Protein AF-A0A516SJJ2-F1 (afdb_monomer_lite)

Organism: NCBI:txid2594795

Radius of gyration: 25.16 Å; chains: 1; bounding box: 44×39×87 Å

Secondary structure (DSSP, 8-state):
-----TT-SS-GGGSPPPPHHHHHHHHHHHHHHHTTHHHHHHHHTT-GGG--TTSHHHHHHHHHHHHHHHHHHHHHHHHHHT---TTEEEEESSSS-TTSTT-TTSEEEEEHHHHHHH-HHHHHTS-HHHHHHSPPPPHHHHHHHHS-HHHHHHHHHHHHHHHHHHTT--

Sequence (170 aa):
MHYSDPYGLFGIEDIPTIPQPVVDFSAGFGDTLSFGLTDMARDQLGTNGSVDKCSASYTGGEVSGVLVSTAIGGAAGWRAAGTKGWGKEFSHWIPNRKGGPRSLWNGNYVTKVEHALSDPYRYRFMPRTWKEANPMPNTVIQQWNRIPNVYKGGAAGAAIGVAGAATNSD

Foldseek 3Di:
DDPDPPVPPDDVVNPPDDPLLVVLLCQLLCLLLVLNPSVVVCVVVVNCVSYDCVDPSNVNSLVVNLVVLLVQLLVVLLVQQVDDDPQWDWAFLDPPQVVHDRDLQGTGTDHLLLNLLLDVVNVVPDDPVVCVVRPRDDNVVSNVSGRRRSNVRSVVSNVSSVSSSVVNPD

pLDDT: mean 89.88, std 12.37, range [37.66, 98.25]

Structure (mmCIF, N/CA/C/O backbone):
data_AF-A0A516SJJ2-F1
#
_entry.id   AF-A0A516SJJ2-F1
#
loop_
_atom_site.group_PDB
_atom_site.id
_atom_site.type_symbol
_atom_site.label_atom_id
_atom_site.label_alt_id
_atom_site.label_comp_id
_atom_site.label_asym_id
_atom_site.label_entity_id
_atom_site.label_seq_id
_atom_site.pdbx_PDB_ins_code
_atom_site.Cartn_x
_atom_site.Cartn_y
_atom_site.Cartn_z
_atom_site.occupancy
_atom_site.B_iso_or_equiv
_atom_site.auth_seq_id
_atom_site.auth_comp_id
_atom_site.auth_asym_id
_atom_site.auth_atom_id
_atom_site.pdbx_PDB_model_num
ATOM 1 N N . MET A 1 1 ? -4.485 -23.380 44.665 1.00 37.66 1 MET A N 1
ATOM 2 C CA . MET A 1 1 ? -3.813 -22.425 45.570 1.00 37.66 1 MET A CA 1
ATOM 3 C C . MET A 1 1 ? -4.748 -21.243 45.732 1.00 37.66 1 MET A C 1
ATOM 5 O O . MET A 1 1 ? -5.038 -20.590 44.743 1.00 37.66 1 MET A O 1
ATOM 9 N N . HIS A 1 2 ? -5.305 -21.063 46.928 1.00 43.34 2 HIS A N 1
ATOM 10 C CA . HIS A 1 2 ? -6.131 -19.908 47.278 1.00 43.34 2 HIS A CA 1
ATOM 11 C C . HIS A 1 2 ? -5.162 -18.782 47.643 1.00 43.34 2 HIS A C 1
ATOM 13 O O . HIS A 1 2 ? -4.419 -18.916 48.615 1.00 43.34 2 HIS A O 1
ATOM 19 N N . TYR A 1 3 ? -5.092 -17.731 46.830 1.00 55.72 3 TYR A N 1
ATOM 20 C CA . TYR A 1 3 ? -4.330 -16.538 47.182 1.00 55.72 3 TYR A CA 1
ATOM 21 C C . TYR A 1 3 ? -5.208 -15.715 48.129 1.00 55.72 3 TYR A C 1
ATOM 23 O O . TYR A 1 3 ? -5.985 -14.872 47.697 1.00 55.72 3 TYR A O 1
ATOM 31 N N . SER A 1 4 ? -5.190 -16.063 49.415 1.00 54.09 4 SER A N 1
ATOM 32 C CA . SER A 1 4 ? -5.870 -15.280 50.445 1.00 54.09 4 SER A CA 1
ATOM 33 C C . SER A 1 4 ? -4.950 -14.132 50.840 1.00 54.09 4 SER A C 1
ATOM 35 O O . SER A 1 4 ? -3.904 -14.381 51.436 1.00 54.09 4 SER A O 1
ATOM 37 N N . ASP A 1 5 ? -5.325 -12.903 50.480 1.00 61.25 5 ASP A N 1
ATOM 38 C CA . ASP A 1 5 ? -4.680 -11.676 50.955 1.00 61.25 5 ASP A CA 1
ATOM 39 C C . ASP A 1 5 ? -4.943 -11.522 52.470 1.00 61.25 5 ASP A C 1
ATOM 41 O O . ASP A 1 5 ? -6.079 -11.244 52.860 1.00 61.25 5 ASP A O 1
ATOM 45 N N . PRO A 1 6 ? -3.938 -11.718 53.348 1.00 63.19 6 PRO A N 1
ATOM 46 C CA . PRO A 1 6 ? -4.124 -11.693 54.801 1.00 63.19 6 PRO A CA 1
ATOM 47 C C . PRO A 1 6 ? -4.415 -10.295 55.359 1.00 63.19 6 PRO A C 1
ATOM 49 O O . PRO A 1 6 ? -4.810 -10.184 56.519 1.00 63.19 6 PRO A O 1
ATOM 52 N N . TYR A 1 7 ? -4.186 -9.243 54.568 1.00 61.00 7 TYR A N 1
ATOM 53 C CA . TYR A 1 7 ? -4.313 -7.852 54.998 1.00 61.00 7 TYR A CA 1
ATOM 54 C C . TYR A 1 7 ? -5.470 -7.109 54.323 1.00 61.00 7 TYR A C 1
ATOM 56 O O . TYR A 1 7 ? -5.749 -5.983 54.728 1.00 61.00 7 TYR A O 1
ATOM 64 N N . GLY A 1 8 ? -6.142 -7.718 53.333 1.00 55.97 8 GLY A N 1
ATOM 65 C CA . GLY A 1 8 ? -7.216 -7.077 52.560 1.00 55.97 8 GLY A CA 1
ATOM 66 C C . GLY A 1 8 ? -6.790 -5.730 51.973 1.00 55.97 8 GLY A C 1
ATOM 67 O O . GLY A 1 8 ? -7.593 -4.805 51.916 1.00 55.97 8 GLY A O 1
ATOM 68 N N . LEU A 1 9 ? -5.499 -5.596 51.661 1.00 59.34 9 LEU A N 1
ATOM 69 C CA . LEU A 1 9 ? -4.861 -4.326 51.327 1.00 59.34 9 LEU A CA 1
ATOM 70 C C . LEU A 1 9 ? -4.880 -4.072 49.812 1.00 59.34 9 LEU A C 1
ATOM 72 O O . LEU A 1 9 ? -4.700 -2.929 49.406 1.00 59.34 9 LEU A O 1
ATOM 76 N N . PHE A 1 10 ? -5.071 -5.130 49.007 1.00 53.69 10 PHE A N 1
ATOM 77 C CA . PHE A 1 10 ? -5.289 -5.071 47.559 1.00 53.69 10 PHE A CA 1
ATOM 78 C C . PHE A 1 10 ? -6.176 -6.241 47.094 1.00 53.69 10 PHE A C 1
ATOM 80 O O . PHE A 1 10 ? -5.695 -7.346 46.828 1.00 53.69 10 PHE A O 1
ATOM 87 N N . GLY A 1 11 ? -7.478 -5.995 46.958 1.00 58.00 11 GLY A N 1
ATOM 88 C CA . GLY A 1 11 ? -8.410 -6.866 46.242 1.00 58.00 11 GLY A CA 1
ATOM 89 C C . GLY A 1 11 ? -8.426 -6.591 44.733 1.00 58.00 11 GLY A C 1
ATOM 90 O O . GLY A 1 11 ? -7.896 -5.589 44.260 1.00 58.00 11 GLY A O 1
ATOM 91 N N . ILE A 1 12 ? -9.106 -7.448 43.955 1.00 60.53 12 ILE A N 1
ATOM 92 C CA . ILE A 1 12 ? -9.479 -7.123 42.558 1.00 60.53 12 ILE A CA 1
ATOM 93 C C . ILE A 1 12 ? -10.209 -5.772 42.487 1.00 60.53 12 ILE A C 1
ATOM 95 O O . ILE A 1 12 ? -10.072 -5.046 41.509 1.00 60.53 12 ILE A O 1
ATOM 99 N N . GLU A 1 13 ? -10.949 -5.437 43.542 1.00 63.97 13 GLU A N 1
ATOM 100 C CA . GLU A 1 13 ? -11.720 -4.201 43.684 1.00 63.97 13 GLU A CA 1
ATOM 101 C C . GLU A 1 13 ? -10.836 -2.948 43.814 1.00 63.97 13 GLU A C 1
ATOM 103 O O . GLU A 1 13 ? -11.276 -1.856 43.462 1.00 63.97 13 GLU A O 1
ATOM 108 N N . ASP A 1 14 ? -9.576 -3.108 44.238 1.00 61.94 14 ASP A N 1
ATOM 109 C CA . ASP A 1 14 ? -8.591 -2.025 44.369 1.00 61.94 14 ASP A CA 1
ATOM 110 C C . ASP A 1 14 ? -7.733 -1.849 43.105 1.00 61.94 14 ASP A C 1
ATOM 112 O O . ASP A 1 14 ? -6.909 -0.932 43.023 1.00 61.94 14 ASP A O 1
ATOM 116 N N . ILE A 1 15 ? -7.900 -2.723 42.101 1.00 65.44 15 ILE A N 1
ATOM 117 C CA . ILE A 1 15 ? -7.246 -2.566 40.802 1.00 65.44 15 ILE A CA 1
ATOM 118 C C . ILE A 1 15 ? -7.940 -1.404 40.082 1.00 65.44 15 ILE A C 1
ATOM 120 O O . ILE A 1 15 ? -9.144 -1.486 39.831 1.00 65.44 15 ILE A O 1
ATOM 124 N N . PRO A 1 16 ? -7.213 -0.333 39.702 1.00 66.38 16 PRO A N 1
ATOM 125 C CA . PRO A 1 16 ? -7.812 0.753 38.947 1.00 66.38 16 PRO A CA 1
ATOM 126 C C . PRO A 1 16 ? -8.420 0.194 37.662 1.00 66.38 16 PRO A C 1
ATOM 128 O O . PRO A 1 16 ? -7.719 -0.358 36.810 1.00 66.38 16 PRO A O 1
ATOM 131 N N . THR A 1 17 ? -9.739 0.319 37.537 1.00 78.75 17 THR A N 1
ATOM 132 C CA . THR A 1 17 ? -10.458 -0.119 36.348 1.00 78.75 17 THR A CA 1
ATOM 133 C C . THR A 1 17 ? -10.117 0.817 35.197 1.00 78.75 17 THR A C 1
ATOM 135 O O . THR A 1 17 ? -10.125 2.044 35.324 1.00 78.75 17 THR A O 1
ATOM 138 N N . ILE A 1 18 ? -9.757 0.236 34.055 1.00 85.31 18 ILE A N 1
ATOM 139 C CA . ILE A 1 18 ? -9.515 1.017 32.845 1.00 85.31 18 ILE A CA 1
ATOM 140 C C . ILE A 1 18 ? -10.868 1.606 32.413 1.00 85.31 18 ILE A C 1
ATOM 142 O O . ILE A 1 18 ? -11.844 0.857 32.344 1.00 85.31 18 ILE A O 1
ATOM 146 N N . PRO A 1 19 ? -10.963 2.915 32.112 1.00 91.00 19 PRO A N 1
ATOM 147 C CA . PRO A 1 19 ? -12.208 3.500 31.631 1.00 91.00 19 PRO A CA 1
ATOM 148 C C . PRO A 1 19 ? -12.732 2.751 30.400 1.00 91.00 19 PRO A C 1
ATOM 150 O O . PRO A 1 19 ? -11.972 2.532 29.455 1.00 91.00 19 PRO A O 1
ATOM 153 N N . GLN A 1 20 ? -14.027 2.415 30.376 1.00 93.56 20 GLN A N 1
ATOM 154 C CA . GLN A 1 20 ? -14.638 1.638 29.286 1.00 93.56 20 GLN A CA 1
ATOM 155 C C . GLN A 1 20 ? -14.331 2.188 27.877 1.00 93.56 20 GLN A C 1
ATOM 157 O O . GLN A 1 20 ? -13.942 1.399 27.019 1.00 93.56 20 GLN A O 1
ATOM 162 N N . PRO A 1 21 ? -14.350 3.519 27.633 1.00 94.62 21 PRO A N 1
ATOM 163 C CA . PRO A 1 21 ? -13.952 4.077 26.339 1.00 94.62 21 PRO A CA 1
ATOM 164 C C . PRO A 1 21 ? -12.547 3.668 25.875 1.00 94.62 21 PRO A C 1
ATOM 166 O O . PRO A 1 21 ? -12.298 3.541 24.681 1.00 94.62 21 PRO A O 1
ATOM 169 N N . VAL A 1 22 ? -11.608 3.477 26.804 1.00 95.69 22 VAL A N 1
ATOM 170 C CA . VAL A 1 22 ? -10.234 3.057 26.494 1.00 95.69 22 VAL A CA 1
ATOM 171 C C . VAL A 1 22 ? -10.187 1.567 26.169 1.00 95.69 22 VAL A C 1
ATOM 173 O O . VAL A 1 22 ? -9.459 1.177 25.256 1.00 95.69 22 VAL A O 1
ATOM 176 N N . VAL A 1 23 ? -10.966 0.746 26.882 1.00 94.88 23 VAL A N 1
ATOM 177 C CA . VAL A 1 23 ? -11.106 -0.693 26.608 1.00 94.88 23 VAL A CA 1
ATOM 178 C C . VAL A 1 23 ? -11.691 -0.906 25.214 1.00 94.88 23 VAL A C 1
ATOM 180 O O . VAL A 1 23 ? -11.057 -1.558 24.388 1.00 94.88 23 VAL A O 1
ATOM 183 N N . ASP A 1 24 ? -12.832 -0.278 24.927 1.00 96.38 24 ASP A N 1
ATOM 184 C CA . ASP A 1 24 ? -13.529 -0.402 23.645 1.00 96.38 24 ASP A CA 1
ATOM 185 C C . ASP A 1 24 ? -12.667 0.092 22.482 1.00 96.38 24 ASP A C 1
ATOM 187 O O . ASP A 1 24 ? -12.521 -0.594 21.474 1.00 96.38 24 ASP A O 1
ATOM 191 N N . PHE A 1 25 ? -12.032 1.258 22.641 1.00 97.19 25 PHE A N 1
ATOM 192 C CA . PHE A 1 25 ? -11.118 1.791 21.634 1.00 97.19 25 PHE A CA 1
ATOM 193 C C . PHE A 1 25 ? -9.951 0.841 21.363 1.00 97.19 25 PHE A C 1
ATOM 195 O O . PHE A 1 25 ? -9.611 0.589 20.209 1.00 97.19 25 PHE A O 1
ATOM 202 N N . SER A 1 26 ? -9.329 0.309 22.419 1.00 96.56 26 SER A N 1
ATOM 203 C CA . SER A 1 26 ? -8.187 -0.601 22.282 1.00 96.56 26 SER A CA 1
ATOM 204 C C . SER A 1 26 ? -8.591 -1.910 21.610 1.00 96.56 26 SER A C 1
ATOM 206 O O . SER A 1 26 ? -7.827 -2.423 20.792 1.00 96.56 26 SER A O 1
ATOM 208 N N . ALA A 1 27 ? -9.786 -2.422 21.920 1.00 95.69 27 ALA A N 1
ATOM 209 C CA . ALA A 1 27 ? -10.352 -3.597 21.275 1.00 95.69 27 ALA A CA 1
ATOM 210 C C . ALA A 1 27 ? -10.594 -3.339 19.782 1.00 95.69 27 ALA A C 1
ATOM 212 O O . ALA A 1 27 ? -9.947 -3.988 18.968 1.00 95.69 27 ALA A O 1
ATOM 213 N N . GLY A 1 28 ? -11.386 -2.326 19.409 1.00 95.94 28 GLY A N 1
ATOM 214 C CA . GLY A 1 28 ? -11.676 -2.031 17.997 1.00 95.94 28 GLY A CA 1
ATOM 215 C C . GLY A 1 28 ? -10.421 -1.719 17.174 1.00 95.94 28 GLY A C 1
ATOM 216 O O . GLY A 1 28 ? -10.281 -2.153 16.027 1.00 95.94 28 GLY A O 1
ATOM 217 N N . PHE A 1 29 ? -9.444 -1.038 17.779 1.00 97.06 29 PHE A N 1
ATOM 218 C CA . PHE A 1 29 ? -8.135 -0.801 17.169 1.00 97.06 29 PHE A CA 1
ATOM 219 C C . PHE A 1 29 ? -7.354 -2.097 16.922 1.00 97.06 29 PHE A C 1
ATOM 221 O O . PHE A 1 29 ? -6.835 -2.310 15.821 1.00 97.06 29 PHE A O 1
ATOM 228 N N . GLY A 1 30 ? -7.255 -2.954 17.941 1.00 95.25 30 GLY A N 1
ATOM 229 C CA . GLY A 1 30 ? -6.555 -4.234 17.866 1.00 95.25 30 GLY A CA 1
ATOM 230 C C . GLY A 1 30 ? -7.217 -5.207 16.898 1.00 95.25 30 GLY A C 1
ATOM 231 O O . GLY A 1 30 ? -6.523 -5.832 16.095 1.00 95.25 30 GLY A O 1
ATOM 232 N N . ASP A 1 31 ? -8.545 -5.276 16.911 1.00 94.81 31 ASP A N 1
ATOM 233 C CA . ASP A 1 31 ? -9.334 -6.132 16.028 1.00 94.81 31 ASP A CA 1
ATOM 234 C C . ASP A 1 31 ? -9.114 -5.718 14.572 1.00 94.81 31 ASP A C 1
ATOM 236 O O . ASP A 1 31 ? -8.732 -6.534 13.735 1.00 94.81 31 ASP A O 1
ATOM 240 N N . THR A 1 32 ? -9.169 -4.416 14.288 1.00 94.56 32 THR A N 1
ATOM 241 C CA . THR A 1 32 ? -8.886 -3.891 12.948 1.00 94.56 32 THR A CA 1
ATOM 242 C C . THR A 1 32 ? -7.460 -4.185 12.480 1.00 94.56 32 THR A C 1
ATOM 244 O O . THR A 1 32 ? -7.254 -4.621 11.347 1.00 94.56 32 THR A O 1
ATOM 247 N N . LEU A 1 33 ? -6.453 -3.967 13.332 1.00 94.12 33 LEU A N 1
ATOM 248 C CA . LEU A 1 33 ? -5.053 -4.219 12.971 1.00 94.12 33 LEU A CA 1
ATOM 249 C C . LEU A 1 33 ? -4.721 -5.702 12.809 1.00 94.12 33 LEU A C 1
ATOM 251 O O . LEU A 1 33 ? -3.809 -6.050 12.056 1.00 94.12 33 LEU A O 1
ATOM 255 N N . SER A 1 34 ? -5.411 -6.562 13.552 1.00 92.50 34 SER A N 1
ATOM 256 C CA . SER A 1 34 ? -5.160 -7.999 13.584 1.00 92.50 34 SER A CA 1
ATOM 257 C C . SER A 1 34 ? -6.040 -8.792 12.622 1.00 92.50 34 SER A C 1
ATOM 259 O O . SER A 1 34 ? -5.927 -10.013 12.604 1.00 92.50 34 SER A O 1
ATOM 261 N N . PHE A 1 35 ? -6.865 -8.132 11.801 1.00 90.75 35 PHE A N 1
ATOM 262 C CA . PHE A 1 35 ? -7.855 -8.777 10.928 1.00 90.75 35 PHE A CA 1
ATOM 263 C C . PHE A 1 35 ? -8.901 -9.600 11.697 1.00 90.75 35 PHE A C 1
ATOM 265 O O . PHE A 1 35 ? -9.187 -10.742 11.341 1.00 90.75 35 PHE A O 1
ATOM 272 N N . GLY A 1 36 ? -9.404 -9.056 12.801 1.00 87.25 36 GLY A N 1
ATOM 273 C CA . GLY A 1 36 ? -10.381 -9.710 13.669 1.00 87.25 36 GLY A CA 1
ATOM 274 C C . GLY A 1 36 ? -9.812 -10.856 14.507 1.00 87.25 36 GLY A C 1
ATOM 275 O O . GLY A 1 36 ? -10.551 -11.502 15.242 1.00 87.25 36 GLY A O 1
ATOM 276 N N . LEU A 1 37 ? -8.500 -11.125 14.465 1.00 90.31 37 LEU A N 1
ATOM 277 C CA . LEU A 1 37 ? -7.906 -12.215 15.248 1.00 90.31 37 LEU A CA 1
ATOM 278 C C . LEU A 1 37 ? -8.009 -11.976 16.754 1.00 90.31 37 LEU A C 1
ATOM 280 O O . LEU A 1 37 ? -8.236 -12.922 17.509 1.00 90.31 37 LEU A O 1
ATOM 284 N N . THR A 1 38 ? -7.847 -10.731 17.206 1.00 91.12 38 THR A N 1
ATOM 285 C CA . THR A 1 38 ? -8.123 -10.398 18.607 1.00 91.12 38 THR A CA 1
ATOM 286 C C . THR A 1 38 ? -9.607 -10.541 18.922 1.00 91.12 38 THR A C 1
ATOM 288 O O . THR A 1 38 ? -9.919 -10.922 20.051 1.00 91.12 38 THR A O 1
ATOM 291 N N . ASP A 1 39 ? -10.492 -10.390 17.925 1.00 90.06 39 ASP A N 1
ATOM 292 C CA . ASP A 1 39 ? -11.918 -10.624 18.109 1.00 90.06 39 ASP A CA 1
ATOM 293 C C . ASP A 1 39 ? -12.227 -12.075 18.471 1.00 90.06 39 ASP A C 1
ATOM 295 O O . ASP A 1 39 ? -12.654 -12.414 19.580 1.00 90.06 39 ASP A O 1
ATOM 299 N N . MET A 1 40 ? -11.810 -12.946 17.560 1.00 90.38 40 MET A N 1
ATOM 300 C CA . MET A 1 40 ? -11.901 -14.392 17.699 1.00 90.38 40 MET A CA 1
ATOM 301 C C . MET A 1 40 ? -11.238 -14.895 18.987 1.00 90.38 40 MET A C 1
ATOM 303 O O . MET A 1 40 ? -11.736 -15.816 19.636 1.00 90.38 40 MET A O 1
ATOM 307 N N . ALA A 1 41 ? -10.107 -14.298 19.377 1.00 91.81 41 ALA A N 1
ATOM 308 C CA . ALA A 1 41 ? -9.419 -14.668 20.603 1.00 91.81 41 ALA A CA 1
ATOM 309 C C . ALA A 1 41 ? -10.251 -14.342 21.853 1.00 91.81 41 ALA A C 1
ATOM 311 O O . ALA A 1 41 ? -10.358 -15.206 22.723 1.00 91.81 41 ALA A O 1
ATOM 312 N N . ARG A 1 42 ? -10.857 -13.146 21.973 1.00 93.44 42 ARG A N 1
ATOM 313 C CA . ARG A 1 42 ? -11.677 -12.856 23.173 1.00 93.44 42 ARG A CA 1
ATOM 314 C C . ARG A 1 42 ? -13.008 -13.605 23.160 1.00 93.44 42 ARG A C 1
ATOM 316 O O . ARG A 1 42 ? -13.474 -13.957 24.240 1.00 93.44 42 ARG A O 1
ATOM 323 N N . ASP A 1 43 ? -13.571 -13.925 21.994 1.00 91.50 43 ASP A N 1
ATOM 324 C CA . ASP A 1 43 ? -14.719 -14.840 21.904 1.00 91.50 43 ASP A CA 1
ATOM 325 C C . ASP A 1 43 ? -14.380 -16.221 22.459 1.00 91.50 43 ASP A C 1
ATOM 327 O O . ASP A 1 43 ? -15.076 -16.740 23.333 1.00 91.50 43 ASP A O 1
ATOM 331 N N . GLN A 1 44 ? -13.252 -16.790 22.029 1.00 91.69 44 GLN A N 1
ATOM 332 C CA . GLN A 1 44 ? -12.796 -18.093 22.506 1.00 91.69 44 GLN A CA 1
ATOM 333 C C . GLN A 1 44 ? -12.471 -18.094 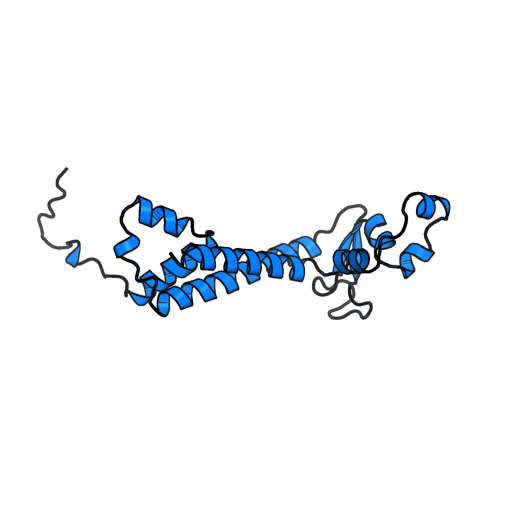24.008 1.00 91.69 44 GLN A C 1
ATOM 335 O O . GLN A 1 44 ? -12.606 -19.125 24.671 1.00 91.69 44 GLN A O 1
ATOM 340 N N . LEU A 1 45 ? -12.033 -16.951 24.543 1.00 92.56 45 LEU A N 1
ATOM 341 C CA . LEU A 1 45 ? -11.750 -16.752 25.966 1.00 92.56 45 LEU A CA 1
ATOM 342 C C . LEU A 1 45 ? -12.995 -16.368 26.785 1.00 92.56 45 LEU A C 1
ATOM 344 O O . LEU A 1 45 ? -12.900 -16.286 28.009 1.00 92.56 45 LEU A O 1
ATOM 348 N N . GLY A 1 46 ? -14.146 -16.134 26.146 1.00 89.75 46 GLY A N 1
ATOM 349 C CA . GLY A 1 46 ? -15.372 -15.690 26.813 1.00 89.75 46 GLY A CA 1
ATOM 350 C C . GLY A 1 46 ? -15.279 -14.285 27.419 1.00 89.75 46 GLY A C 1
ATOM 351 O O . GLY A 1 46 ? -16.057 -13.949 28.308 1.00 89.75 46 GLY A O 1
ATOM 352 N N . THR A 1 47 ? -14.329 -13.463 26.968 1.00 89.81 47 THR A N 1
ATOM 353 C CA . THR A 1 47 ? -14.088 -12.106 27.485 1.00 89.81 47 THR A CA 1
ATOM 354 C C . THR A 1 47 ? -14.669 -11.011 26.592 1.00 89.81 47 THR A C 1
ATOM 356 O O . THR A 1 47 ? -14.529 -9.830 26.904 1.00 89.81 47 THR A O 1
ATOM 359 N N . ASN A 1 48 ? -15.381 -11.375 25.517 1.00 88.00 48 ASN A N 1
ATOM 360 C CA . ASN A 1 48 ? -15.979 -10.393 24.608 1.00 88.00 48 ASN A CA 1
ATOM 361 C C . ASN A 1 48 ? -17.104 -9.562 25.254 1.00 88.00 48 ASN A C 1
ATOM 363 O O . ASN A 1 48 ? -17.344 -8.430 24.855 1.00 88.00 48 ASN A O 1
ATOM 367 N N . GLY A 1 49 ? -17.716 -10.053 26.340 1.00 86.88 49 GLY A N 1
ATOM 368 C CA . GLY A 1 49 ? -18.682 -9.280 27.133 1.00 86.88 49 GLY A CA 1
ATOM 369 C C . GLY A 1 49 ? -18.090 -8.066 27.867 1.00 86.88 49 GLY A C 1
ATOM 370 O O . GLY A 1 49 ? -18.843 -7.277 28.429 1.00 86.88 49 GLY A O 1
ATOM 371 N N . SER A 1 50 ? -16.761 -7.910 27.889 1.00 89.12 50 SER A N 1
ATOM 372 C CA . SER A 1 50 ? -16.078 -6.736 28.453 1.00 89.12 50 SER A CA 1
ATOM 373 C C . SER A 1 50 ? -15.873 -5.598 27.445 1.00 89.12 50 SER A C 1
ATOM 375 O O . SER A 1 50 ? -15.319 -4.564 27.817 1.00 89.12 50 SER A O 1
ATOM 377 N N . VAL A 1 51 ? -16.284 -5.784 26.188 1.00 92.56 51 VAL A N 1
ATOM 378 C CA . VAL A 1 51 ? -16.125 -4.820 25.094 1.00 92.56 51 VAL A CA 1
ATOM 379 C C . VAL A 1 51 ? -17.502 -4.466 24.544 1.00 92.56 51 VAL A C 1
ATOM 381 O O . VAL A 1 51 ? -18.270 -5.350 24.168 1.00 92.56 51 VAL A O 1
ATOM 384 N N . ASP A 1 52 ? -17.809 -3.175 24.455 1.00 93.25 52 ASP A N 1
ATOM 385 C CA . ASP A 1 52 ? -19.001 -2.703 23.753 1.00 93.25 52 ASP A CA 1
ATOM 386 C C . ASP A 1 52 ? -18.646 -2.377 22.295 1.00 93.25 52 ASP A C 1
ATOM 388 O O . ASP A 1 52 ? -18.209 -1.269 21.978 1.00 93.25 52 ASP A O 1
ATOM 392 N N . LYS A 1 53 ? -18.848 -3.349 21.389 1.00 92.56 53 LYS A N 1
ATOM 393 C CA . LYS A 1 53 ? -18.603 -3.178 19.942 1.00 92.56 53 LYS A CA 1
ATOM 394 C C . LYS A 1 53 ? -19.498 -2.101 19.302 1.00 92.56 53 LYS A C 1
ATOM 396 O O . LYS A 1 53 ? -19.180 -1.591 18.231 1.00 92.56 53 LYS A O 1
ATOM 401 N N . CYS A 1 54 ? -20.611 -1.736 19.947 1.00 93.62 54 CYS A N 1
ATOM 402 C CA . CYS A 1 54 ? -21.527 -0.698 19.470 1.00 93.62 54 CYS A CA 1
ATOM 403 C C . CYS A 1 54 ? -21.128 0.710 19.939 1.00 93.62 54 CYS A C 1
ATOM 405 O O . CYS A 1 54 ? -21.762 1.694 19.542 1.00 93.62 54 CYS A O 1
ATOM 407 N N . SER A 1 55 ? -20.108 0.837 20.794 1.00 94.50 55 SER A N 1
ATOM 408 C CA . SER A 1 55 ? -19.716 2.129 21.338 1.00 94.50 55 SER A CA 1
ATOM 409 C C . SER A 1 55 ? -18.977 2.979 20.303 1.00 94.50 55 SER A C 1
ATOM 411 O O . SER A 1 55 ? -18.196 2.499 19.478 1.00 94.50 55 SER A O 1
ATOM 413 N N . ALA A 1 56 ? -19.164 4.301 20.378 1.00 96.69 56 ALA A N 1
ATOM 414 C CA . ALA A 1 56 ? -18.424 5.241 19.532 1.00 96.69 56 ALA A CA 1
ATOM 415 C C . ALA A 1 56 ? -16.901 5.135 19.742 1.00 96.69 56 ALA A C 1
ATOM 417 O O . ALA A 1 56 ? -16.122 5.451 18.842 1.00 96.69 56 ALA A O 1
ATOM 418 N N . SER A 1 57 ? -16.476 4.686 20.926 1.00 96.88 57 SER A N 1
ATOM 419 C CA . SER A 1 57 ? -15.075 4.425 21.234 1.00 96.88 57 SER A CA 1
ATOM 420 C C . SER A 1 57 ? -14.537 3.223 20.467 1.00 96.88 57 SER A C 1
ATOM 422 O O . SER A 1 57 ? -13.443 3.337 19.916 1.00 96.88 57 SER A O 1
ATOM 424 N N . TYR A 1 58 ? -15.306 2.136 20.353 1.00 96.19 58 TYR A N 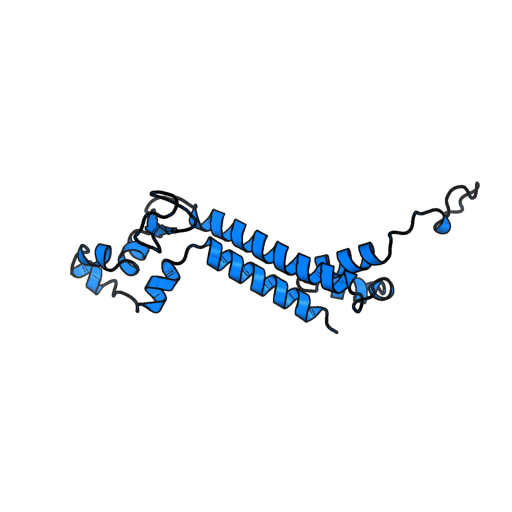1
ATOM 425 C CA . TYR A 1 58 ? -14.945 0.978 19.534 1.00 96.19 58 TYR A CA 1
ATOM 426 C C . TYR A 1 58 ? -14.792 1.361 18.061 1.00 96.19 58 TYR A C 1
ATOM 428 O O . TYR A 1 58 ? -13.712 1.191 17.493 1.00 96.19 58 TYR A O 1
ATOM 436 N N . THR A 1 59 ? -15.806 2.016 17.481 1.00 96.56 59 THR A N 1
ATOM 437 C CA . THR A 1 59 ? -15.740 2.537 16.102 1.00 96.56 59 THR A CA 1
ATOM 438 C C . THR A 1 59 ? -14.559 3.499 15.911 1.00 96.56 59 THR A C 1
ATOM 440 O O . THR A 1 59 ? -13.876 3.476 14.887 1.00 96.56 59 THR A O 1
ATOM 443 N N . GLY A 1 60 ? -14.268 4.347 16.904 1.00 97.25 60 GLY A N 1
ATOM 444 C CA . GLY A 1 60 ? -13.094 5.224 16.897 1.00 97.25 60 GLY A CA 1
ATOM 445 C C . GLY A 1 60 ? -11.768 4.453 16.865 1.00 97.25 60 GLY A C 1
ATOM 446 O O . GLY A 1 60 ? -10.826 4.862 16.175 1.00 97.25 60 GLY A O 1
ATOM 447 N N . GLY A 1 61 ? -11.711 3.327 17.576 1.00 97.06 61 GLY A N 1
ATOM 448 C CA . GLY A 1 61 ? -10.622 2.357 17.531 1.00 97.06 61 GLY A CA 1
ATOM 449 C C . GLY A 1 61 ? -10.448 1.764 16.139 1.00 97.06 61 GLY A C 1
ATOM 450 O O . GLY A 1 61 ? -9.343 1.802 15.597 1.00 97.06 61 GLY A O 1
ATOM 451 N N . GLU A 1 62 ? -11.536 1.315 15.512 1.00 97.44 62 GLU A N 1
ATOM 452 C CA . GLU A 1 62 ? -11.501 0.742 14.164 1.00 97.44 62 GLU A CA 1
ATOM 453 C C . GLU A 1 62 ? -10.999 1.743 13.123 1.00 97.44 62 GLU A C 1
ATOM 455 O O . GLU A 1 62 ? -10.044 1.471 12.392 1.00 97.44 62 GLU A O 1
ATOM 460 N N . VAL A 1 63 ? -11.559 2.957 13.109 1.00 97.25 63 VAL A N 1
ATOM 461 C CA . VAL A 1 63 ? -11.106 4.035 12.213 1.00 97.25 63 VAL A CA 1
ATOM 462 C C . VAL A 1 63 ? -9.614 4.312 12.413 1.00 97.25 63 VAL A C 1
ATOM 464 O O . VAL A 1 63 ? -8.864 4.443 11.440 1.00 97.25 63 VAL A O 1
ATOM 467 N N . SER A 1 64 ? -9.154 4.347 13.666 1.00 97.62 64 SER A N 1
ATOM 468 C CA . SER A 1 64 ? -7.733 4.514 13.988 1.00 97.62 64 SER A CA 1
ATOM 469 C C . SER A 1 64 ? -6.889 3.341 13.478 1.00 97.62 64 SER A C 1
ATOM 471 O O . SER A 1 64 ? -5.798 3.558 12.945 1.00 97.62 64 SER A O 1
ATOM 473 N N . GLY A 1 65 ? -7.397 2.112 13.570 1.00 96.94 65 GLY A N 1
ATOM 474 C CA . GLY A 1 65 ? -6.753 0.905 13.059 1.00 96.94 65 GLY A CA 1
ATOM 475 C C . GLY A 1 65 ? -6.587 0.937 11.541 1.00 96.94 65 GLY A C 1
ATOM 476 O O . GLY A 1 65 ? -5.506 0.623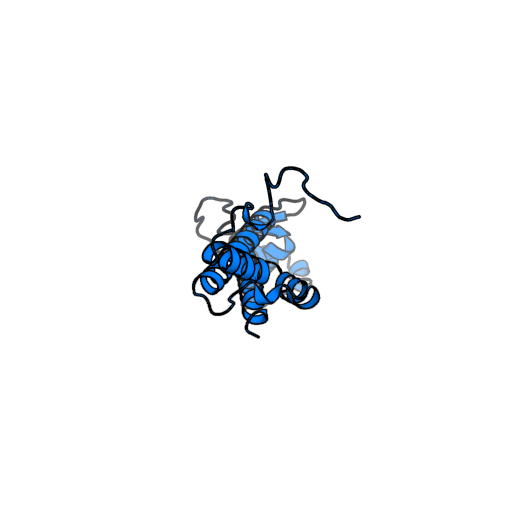 11.034 1.00 96.94 65 GLY A O 1
ATOM 477 N N . VAL A 1 66 ? -7.595 1.414 10.801 1.00 97.50 66 VAL A N 1
ATOM 478 C CA . VAL A 1 66 ? -7.506 1.608 9.343 1.00 97.50 66 VAL A CA 1
ATOM 479 C C . VAL A 1 66 ? -6.450 2.654 8.991 1.00 97.50 66 VAL A C 1
ATOM 481 O O . VAL A 1 66 ? -5.619 2.432 8.102 1.00 97.50 66 VAL A O 1
ATOM 484 N N . LEU A 1 67 ? -6.440 3.789 9.697 1.00 97.81 67 LEU A N 1
ATOM 485 C CA . LEU A 1 67 ? -5.459 4.855 9.475 1.00 97.81 67 LEU A CA 1
ATOM 486 C C . LEU A 1 67 ? -4.028 4.371 9.741 1.00 97.81 67 LEU A C 1
ATOM 488 O O . LEU A 1 67 ? -3.134 4.608 8.924 1.00 97.81 67 LEU A O 1
ATOM 492 N N . VAL A 1 68 ? -3.810 3.648 10.842 1.00 97.94 68 VAL A N 1
ATOM 493 C CA . VAL A 1 68 ? -2.499 3.080 11.180 1.00 97.94 68 VAL A CA 1
ATOM 494 C C . VAL A 1 68 ? -2.085 2.013 10.168 1.00 97.94 68 VAL A C 1
ATOM 496 O O . VAL A 1 68 ? -0.951 2.054 9.689 1.00 97.94 68 VAL A O 1
ATOM 499 N N . SER A 1 69 ? -2.989 1.122 9.756 1.00 97.00 69 SER A N 1
ATOM 500 C CA . SER A 1 69 ? -2.713 0.115 8.719 1.00 97.00 69 SER A CA 1
ATOM 501 C C . SER A 1 69 ? -2.300 0.765 7.398 1.00 97.00 69 SER A C 1
ATOM 503 O O . SER A 1 69 ? -1.301 0.378 6.788 1.00 97.00 69 SER A O 1
ATOM 505 N N . THR A 1 70 ? -3.010 1.821 6.990 1.00 97.94 70 THR A N 1
ATOM 506 C CA . THR A 1 70 ? -2.684 2.637 5.809 1.00 97.94 70 THR A CA 1
ATOM 507 C C . THR A 1 70 ? -1.289 3.248 5.927 1.00 97.94 70 THR A C 1
ATOM 509 O O . THR A 1 70 ? -0.493 3.172 4.988 1.00 97.94 70 THR A O 1
ATOM 512 N N . ALA A 1 71 ? -0.958 3.829 7.083 1.00 98.00 71 ALA A N 1
ATOM 513 C CA . ALA A 1 71 ? 0.345 4.439 7.329 1.00 98.00 71 ALA A CA 1
ATOM 514 C C . ALA A 1 71 ? 1.484 3.405 7.317 1.00 98.00 71 ALA A C 1
ATOM 516 O O . ALA A 1 71 ? 2.517 3.646 6.690 1.00 98.00 71 ALA A O 1
ATOM 517 N N . ILE A 1 72 ? 1.289 2.240 7.944 1.00 97.88 72 ILE A N 1
ATOM 518 C CA . ILE A 1 72 ? 2.248 1.125 7.935 1.00 97.88 72 ILE A CA 1
ATOM 519 C C . ILE A 1 72 ? 2.470 0.635 6.504 1.00 97.88 72 ILE A C 1
ATOM 521 O O . ILE A 1 72 ? 3.616 0.524 6.060 1.00 97.88 72 ILE A O 1
ATOM 525 N N . GLY A 1 73 ? 1.388 0.399 5.761 1.00 98.06 73 GLY A N 1
ATOM 526 C CA . GLY A 1 73 ? 1.451 -0.001 4.362 1.00 98.06 73 GLY A CA 1
ATOM 527 C C . GLY A 1 73 ? 2.193 1.032 3.512 1.00 98.06 73 GLY A C 1
ATOM 528 O O . GLY A 1 73 ? 3.091 0.683 2.743 1.00 98.06 73 GLY A O 1
ATOM 529 N N . GLY A 1 74 ? 1.894 2.319 3.698 1.00 98.12 74 GLY A N 1
ATOM 530 C CA . GLY A 1 74 ? 2.590 3.420 3.037 1.00 98.12 74 GLY A CA 1
ATOM 531 C C . GLY A 1 74 ? 4.082 3.446 3.364 1.00 98.12 74 GLY A C 1
ATOM 532 O O . GLY A 1 74 ? 4.912 3.517 2.459 1.00 98.12 74 GLY A O 1
ATOM 533 N N . ALA A 1 75 ? 4.451 3.309 4.638 1.00 98.25 75 ALA A N 1
ATOM 534 C CA . ALA A 1 75 ? 5.843 3.267 5.078 1.00 98.25 75 ALA A CA 1
ATOM 535 C C . ALA A 1 75 ? 6.602 2.057 4.502 1.00 98.25 75 ALA A C 1
ATOM 537 O O . ALA A 1 75 ? 7.737 2.204 4.036 1.00 98.25 75 ALA A O 1
ATOM 538 N N . ALA A 1 76 ? 5.980 0.876 4.472 1.00 98.12 76 ALA A N 1
ATOM 539 C CA . ALA A 1 76 ? 6.539 -0.316 3.837 1.00 98.12 76 ALA A CA 1
ATOM 540 C C . ALA A 1 76 ? 6.730 -0.104 2.327 1.00 98.12 76 ALA A C 1
ATOM 542 O O . ALA A 1 76 ? 7.807 -0.365 1.785 1.00 98.12 76 ALA A O 1
ATOM 543 N N . GLY A 1 77 ? 5.723 0.464 1.661 1.00 98.06 77 GLY A N 1
ATOM 544 C CA . GLY A 1 77 ? 5.777 0.841 0.254 1.00 98.06 77 GLY A CA 1
ATOM 545 C C . GLY A 1 77 ? 6.869 1.868 -0.052 1.00 98.06 77 GLY A C 1
ATOM 546 O O . GLY A 1 77 ? 7.586 1.737 -1.042 1.00 98.06 77 GLY A O 1
ATOM 547 N N . TRP A 1 78 ? 7.058 2.860 0.815 1.00 97.81 78 TRP A N 1
ATOM 548 C CA . TRP A 1 78 ? 8.110 3.870 0.696 1.00 97.81 78 TRP A CA 1
ATOM 549 C C . TRP A 1 78 ? 9.510 3.255 0.834 1.00 97.81 78 TRP A C 1
ATOM 551 O O . TRP A 1 78 ? 10.391 3.525 0.015 1.00 97.81 78 TRP A O 1
ATOM 561 N N . ARG A 1 79 ? 9.708 2.350 1.804 1.00 97.44 79 ARG A N 1
ATOM 562 C CA . ARG A 1 79 ? 10.952 1.566 1.934 1.00 97.44 79 ARG A CA 1
ATOM 563 C C . ARG A 1 79 ? 11.209 0.713 0.687 1.00 97.44 79 ARG A C 1
ATOM 565 O O . ARG A 1 79 ? 12.325 0.706 0.162 1.00 97.44 79 ARG A O 1
ATOM 572 N N . ALA A 1 80 ? 10.176 0.056 0.161 1.00 96.50 80 ALA A N 1
ATOM 573 C CA . ALA A 1 80 ? 10.271 -0.737 -1.062 1.00 96.50 80 ALA A CA 1
ATOM 574 C C . ALA A 1 80 ? 10.619 0.127 -2.288 1.00 96.50 80 ALA A C 1
ATOM 576 O O . ALA A 1 80 ? 11.502 -0.240 -3.064 1.00 96.50 80 ALA A O 1
ATOM 577 N N . ALA A 1 81 ? 10.001 1.306 -2.438 1.00 96.31 81 ALA A N 1
ATOM 578 C CA . ALA A 1 81 ? 10.322 2.271 -3.495 1.00 96.31 81 ALA A CA 1
ATOM 579 C C . ALA A 1 81 ? 11.806 2.673 -3.469 1.00 96.31 81 ALA A C 1
ATOM 581 O O . ALA A 1 81 ? 12.422 2.843 -4.521 1.00 96.31 81 ALA A O 1
ATOM 582 N N . GLY A 1 82 ? 12.385 2.786 -2.268 1.00 95.94 82 GLY A N 1
ATOM 583 C CA . GLY A 1 82 ? 13.780 3.156 -2.026 1.00 95.94 82 GLY A CA 1
ATOM 584 C C . GLY A 1 82 ? 14.807 2.028 -2.141 1.00 95.94 82 GLY A C 1
ATOM 585 O O . GLY A 1 82 ? 16.000 2.303 -1.998 1.00 95.94 82 GLY A O 1
ATOM 586 N N . THR A 1 83 ? 14.394 0.784 -2.406 1.00 96.25 83 THR A N 1
ATOM 587 C CA . THR A 1 83 ? 15.302 -0.375 -2.419 1.00 96.25 83 THR A CA 1
ATOM 588 C C . THR A 1 83 ? 16.208 -0.364 -3.651 1.00 96.25 83 THR A C 1
ATOM 590 O O . THR A 1 83 ? 15.895 -0.926 -4.706 1.00 96.25 83 THR A O 1
ATOM 593 N N . LYS A 1 84 ? 17.368 0.281 -3.503 1.00 94.12 84 LYS A N 1
ATOM 594 C CA . LYS A 1 84 ? 18.444 0.281 -4.498 1.00 94.12 84 LYS A CA 1
ATOM 595 C C . LYS A 1 84 ? 19.094 -1.095 -4.558 1.00 94.12 84 LYS A C 1
ATOM 597 O O . LYS A 1 84 ? 19.244 -1.765 -3.544 1.00 94.12 84 LYS A O 1
ATOM 602 N N . GLY A 1 85 ? 19.520 -1.493 -5.746 1.00 93.31 85 GLY A N 1
ATOM 603 C CA . GLY A 1 85 ? 20.211 -2.758 -5.948 1.00 93.31 85 GLY A CA 1
ATOM 604 C C . GLY A 1 85 ? 20.990 -2.755 -7.250 1.00 93.31 85 GLY A C 1
ATOM 605 O O . GLY A 1 85 ? 20.828 -1.861 -8.086 1.00 93.31 85 GLY A O 1
ATOM 606 N N . TRP A 1 86 ? 21.839 -3.762 -7.423 1.00 93.88 86 TRP A N 1
ATOM 607 C CA . TRP A 1 86 ? 22.572 -3.938 -8.668 1.00 93.88 86 TRP A CA 1
ATOM 608 C C . TRP A 1 86 ? 21.602 -4.129 -9.842 1.00 93.88 86 TRP A C 1
ATOM 610 O O . TRP A 1 86 ? 20.572 -4.787 -9.716 1.00 93.88 86 TRP A O 1
ATOM 620 N N . GLY A 1 87 ? 21.887 -3.476 -10.970 1.00 93.31 87 GLY A N 1
ATOM 621 C CA . GLY A 1 87 ? 21.014 -3.500 -12.149 1.00 93.31 87 GLY A CA 1
ATOM 622 C C . GLY A 1 87 ? 19.703 -2.712 -12.016 1.00 93.31 87 GLY A C 1
ATOM 623 O O . GLY A 1 87 ? 18.939 -2.671 -12.984 1.00 93.31 87 GLY A O 1
ATOM 624 N N . LYS A 1 88 ? 19.450 -2.060 -10.871 1.00 96.25 88 LYS A N 1
ATOM 625 C CA . LYS A 1 88 ? 18.298 -1.176 -10.684 1.00 96.25 88 LYS A CA 1
ATOM 626 C C . LYS A 1 88 ? 18.640 0.284 -10.942 1.00 96.25 88 LYS A C 1
ATOM 628 O O . LYS A 1 88 ? 19.747 0.751 -10.686 1.00 96.25 88 LYS A O 1
ATOM 633 N N . GLU A 1 89 ? 17.647 1.026 -11.392 1.00 95.00 89 GLU A N 1
ATOM 634 C CA . GLU A 1 89 ? 17.708 2.465 -11.587 1.00 95.00 89 GLU A CA 1
ATOM 635 C C . GLU A 1 89 ? 16.385 3.110 -11.187 1.00 95.00 89 GLU A C 1
ATOM 637 O O . GLU A 1 89 ? 15.375 2.436 -10.990 1.00 95.00 89 GLU A O 1
ATOM 642 N N . PHE A 1 90 ? 16.409 4.428 -11.030 1.00 94.81 90 PHE A N 1
ATOM 643 C CA . PHE A 1 90 ? 15.238 5.163 -10.589 1.00 94.81 90 PHE A CA 1
ATOM 644 C C . PHE A 1 90 ? 14.309 5.459 -11.773 1.00 94.81 90 PHE A C 1
ATOM 646 O O . PHE A 1 90 ? 14.746 6.088 -12.738 1.00 94.81 90 PHE A O 1
ATOM 653 N N . SER A 1 91 ? 13.050 5.028 -11.680 1.00 93.19 91 SER A N 1
ATOM 654 C CA . SER A 1 91 ? 11.994 5.323 -12.651 1.00 93.19 91 SER A CA 1
ATOM 655 C C . SER A 1 91 ? 10.979 6.286 -12.048 1.00 93.19 91 SER A C 1
ATOM 657 O O . SER A 1 91 ? 10.427 6.020 -10.979 1.00 93.19 91 SER A O 1
ATOM 659 N N . HIS A 1 92 ? 10.744 7.412 -12.726 1.00 93.06 92 HIS A N 1
ATOM 660 C CA . HIS A 1 92 ? 9.762 8.411 -12.310 1.00 93.06 92 HIS A CA 1
ATOM 661 C C . HIS A 1 92 ? 8.360 8.051 -12.790 1.00 93.06 92 HIS A C 1
ATOM 663 O O . HIS A 1 92 ? 8.166 7.685 -13.952 1.00 93.06 92 HIS A O 1
ATOM 669 N N . TRP A 1 93 ? 7.356 8.260 -11.942 1.00 92.00 93 TRP A N 1
ATOM 670 C CA . TRP A 1 93 ? 5.959 8.175 -12.357 1.00 92.00 93 TRP A CA 1
ATOM 671 C C . TRP A 1 93 ? 5.534 9.407 -13.146 1.00 92.00 93 TRP A C 1
ATOM 673 O O . TRP A 1 93 ? 5.125 9.299 -14.300 1.00 92.00 93 TRP A O 1
ATOM 683 N N . ILE A 1 94 ? 5.720 10.586 -12.553 1.00 87.81 94 ILE A N 1
ATOM 684 C CA . ILE A 1 94 ? 5.491 11.873 -13.201 1.00 87.81 94 ILE A CA 1
ATOM 685 C C . ILE A 1 94 ? 6.845 12.384 -13.709 1.00 87.81 94 ILE A C 1
ATOM 687 O O . ILE A 1 94 ? 7.767 12.531 -12.903 1.00 87.81 94 ILE A O 1
ATOM 691 N N . PRO A 1 95 ? 6.988 12.698 -15.013 1.00 77.38 95 PRO A N 1
ATOM 692 C CA . PRO A 1 95 ? 8.254 13.175 -15.582 1.00 77.38 95 PRO A CA 1
ATOM 693 C C . PRO A 1 95 ? 8.803 14.438 -14.904 1.00 77.38 95 PRO A C 1
ATOM 695 O O . PRO A 1 95 ? 10.015 14.623 -14.799 1.00 77.38 95 PRO A O 1
ATOM 698 N N . ASN A 1 96 ? 7.912 15.309 -14.418 1.00 77.94 96 ASN A N 1
ATOM 699 C CA . ASN A 1 96 ? 8.300 16.464 -13.623 1.00 77.94 96 ASN A CA 1
ATOM 700 C C . ASN A 1 96 ? 8.902 15.990 -12.289 1.00 77.94 96 ASN A C 1
ATOM 702 O O . ASN A 1 96 ? 8.270 15.219 -11.567 1.00 77.94 96 ASN A O 1
ATOM 706 N N . ARG A 1 97 ? 10.112 16.456 -11.950 1.00 70.75 97 ARG A N 1
ATOM 707 C CA . ARG A 1 97 ? 10.915 16.031 -10.784 1.00 70.75 97 ARG A CA 1
ATOM 708 C C . ARG A 1 97 ? 10.340 16.546 -9.455 1.00 70.75 97 ARG A C 1
ATOM 710 O O . ARG A 1 97 ? 11.042 17.187 -8.673 1.00 70.75 97 ARG A O 1
ATOM 717 N N . LYS A 1 98 ? 9.054 16.301 -9.193 1.00 73.12 98 LYS A N 1
ATOM 718 C CA . LYS A 1 98 ? 8.377 16.694 -7.953 1.00 73.12 98 LYS A CA 1
ATOM 719 C C . LYS A 1 98 ? 9.106 16.077 -6.754 1.00 73.12 98 LYS A C 1
ATOM 721 O O . LYS A 1 98 ? 9.203 14.856 -6.642 1.00 73.12 98 LYS A O 1
ATOM 726 N N . GLY A 1 99 ? 9.645 16.929 -5.880 1.00 78.31 99 GLY A N 1
ATOM 727 C CA . GLY A 1 99 ? 10.448 16.515 -4.722 1.00 78.31 99 GLY A CA 1
ATOM 728 C C . GLY A 1 99 ? 11.908 16.154 -5.037 1.00 78.31 99 GLY A C 1
ATOM 729 O O . GLY A 1 99 ? 12.581 15.566 -4.198 1.00 78.31 99 GLY A O 1
ATOM 730 N N . GLY A 1 100 ? 12.407 16.478 -6.235 1.00 86.19 100 GLY A N 1
ATOM 731 C CA . GLY A 1 100 ? 13.804 16.280 -6.627 1.00 86.19 100 GLY A CA 1
ATOM 732 C C . GLY A 1 100 ? 14.049 15.076 -7.549 1.00 86.19 100 GLY A C 1
ATOM 733 O O . GLY A 1 100 ? 13.121 14.378 -7.964 1.00 86.19 100 GLY A O 1
ATOM 734 N N . PRO A 1 101 ? 15.320 14.815 -7.912 1.00 84.94 101 PRO A N 1
ATOM 735 C CA . PRO A 1 101 ? 15.670 13.859 -8.962 1.00 84.94 101 PRO A CA 1
ATOM 736 C C . PRO A 1 101 ? 15.371 12.394 -8.617 1.00 84.94 101 PRO A C 1
ATOM 738 O O . PRO A 1 101 ? 15.297 11.582 -9.531 1.00 84.94 101 PRO A O 1
ATOM 741 N N . ARG A 1 102 ? 15.214 12.031 -7.337 1.00 91.06 102 ARG A N 1
ATOM 742 C CA . ARG A 1 102 ? 14.992 10.644 -6.875 1.00 91.06 102 ARG A CA 1
ATOM 743 C C . ARG A 1 102 ? 13.963 10.566 -5.737 1.00 91.06 102 ARG A C 1
ATOM 745 O O . ARG A 1 102 ? 14.158 9.836 -4.769 1.00 91.06 102 ARG A O 1
ATOM 752 N N . SER A 1 103 ? 12.907 11.374 -5.823 1.00 93.94 103 SER A N 1
ATOM 753 C CA . SER A 1 103 ? 11.844 11.410 -4.813 1.00 93.94 103 SER A CA 1
ATOM 754 C C . SER A 1 103 ? 11.062 10.099 -4.780 1.00 93.94 103 SER A C 1
ATOM 756 O O . SER A 1 103 ? 10.397 9.768 -5.758 1.00 93.94 103 SER A O 1
ATOM 758 N N . LEU A 1 104 ? 11.072 9.389 -3.649 1.00 94.44 104 LEU A N 1
ATOM 759 C CA . LEU A 1 104 ? 10.330 8.128 -3.469 1.00 94.44 104 LEU A CA 1
ATOM 760 C C . LEU A 1 104 ? 8.802 8.311 -3.500 1.00 94.44 104 LEU A C 1
ATOM 762 O O . LEU A 1 104 ? 8.060 7.347 -3.653 1.00 94.44 104 LEU A O 1
ATOM 766 N N . TRP A 1 105 ? 8.331 9.555 -3.413 1.00 93.69 105 TRP A N 1
ATOM 767 C CA . TRP A 1 105 ? 6.931 9.925 -3.636 1.00 93.69 105 TRP A CA 1
ATOM 768 C C . TRP A 1 105 ? 6.564 10.015 -5.122 1.00 93.69 105 TRP A C 1
ATOM 770 O O . TRP A 1 105 ? 5.400 10.177 -5.463 1.00 93.69 105 TRP A O 1
ATOM 780 N N . ASN A 1 106 ? 7.549 9.940 -6.018 1.00 94.81 106 ASN A N 1
ATOM 781 C CA . ASN A 1 106 ? 7.367 10.072 -7.461 1.00 94.81 106 ASN A CA 1
ATOM 782 C C . ASN A 1 106 ? 8.158 9.022 -8.259 1.00 94.81 106 ASN A C 1
ATOM 784 O O . ASN A 1 106 ? 8.393 9.198 -9.453 1.00 94.81 106 ASN A O 1
ATOM 788 N N . GLY A 1 107 ? 8.605 7.935 -7.635 1.00 94.62 107 GLY A N 1
ATOM 789 C CA . GLY A 1 107 ? 9.243 6.861 -8.380 1.00 94.62 107 GLY A CA 1
ATOM 790 C C . GLY A 1 107 ? 9.738 5.709 -7.529 1.00 94.62 107 GLY A C 1
ATOM 791 O O . GLY A 1 107 ? 9.688 5.752 -6.302 1.00 94.62 107 GLY A O 1
ATOM 792 N N . ASN A 1 108 ? 10.245 4.693 -8.219 1.00 96.19 108 ASN A N 1
ATOM 793 C CA . ASN A 1 108 ? 10.726 3.440 -7.647 1.00 96.19 108 ASN A CA 1
ATOM 794 C C . ASN A 1 108 ? 12.122 3.108 -8.191 1.00 96.19 108 ASN A C 1
ATOM 796 O O . ASN A 1 108 ? 12.453 3.456 -9.327 1.00 96.19 108 ASN A O 1
ATOM 800 N N . TYR A 1 109 ? 12.923 2.371 -7.420 1.00 96.94 109 TYR A N 1
ATOM 801 C CA . TYR A 1 109 ? 14.067 1.644 -7.973 1.00 96.94 109 TYR A CA 1
ATOM 802 C C . TYR A 1 109 ? 13.602 0.334 -8.620 1.00 96.94 109 TYR A C 1
ATOM 804 O O . TYR A 1 109 ? 13.225 -0.616 -7.932 1.00 96.94 109 TYR A O 1
ATOM 812 N N . VAL A 1 110 ? 13.678 0.279 -9.947 1.00 96.06 110 VAL A N 1
ATOM 813 C CA . VAL A 1 110 ? 13.233 -0.844 -10.788 1.00 96.06 110 VAL A CA 1
ATOM 814 C C . VAL A 1 110 ? 14.388 -1.368 -11.631 1.00 96.06 110 VAL A C 1
ATOM 816 O O . VAL A 1 110 ? 15.411 -0.699 -11.776 1.00 96.06 110 VAL A O 1
ATOM 819 N N . THR A 1 111 ? 14.259 -2.571 -12.186 1.00 96.00 111 THR A N 1
ATOM 820 C CA . THR A 1 111 ? 15.281 -3.096 -13.107 1.00 96.00 111 THR A CA 1
ATOM 821 C C . THR A 1 111 ? 15.328 -2.278 -14.402 1.00 96.00 111 THR A C 1
ATOM 823 O O . THR A 1 111 ? 14.337 -1.664 -14.794 1.00 96.00 111 THR A O 1
ATOM 826 N N . LYS A 1 112 ? 16.459 -2.300 -15.120 1.00 95.19 112 LYS A N 1
ATOM 827 C CA . LYS A 1 112 ? 16.563 -1.648 -16.444 1.00 95.19 112 LYS A CA 1
ATOM 828 C C . LYS A 1 112 ? 15.513 -2.148 -17.444 1.00 95.19 112 LYS A C 1
ATOM 830 O O . LYS A 1 112 ? 15.051 -1.367 -18.271 1.00 95.19 112 LYS A O 1
ATOM 835 N N . VAL A 1 113 ? 15.162 -3.434 -17.368 1.00 95.31 113 VAL A N 1
ATOM 836 C CA . VAL A 1 113 ? 14.135 -4.060 -18.217 1.00 95.31 113 VAL A CA 1
ATOM 837 C C . VAL A 1 113 ? 12.766 -3.489 -17.879 1.00 95.31 113 VAL A C 1
ATOM 839 O O . VAL A 1 113 ? 12.079 -2.989 -18.760 1.00 95.31 113 VAL A O 1
ATOM 842 N N . GLU A 1 114 ? 12.398 -3.481 -16.600 1.00 96.00 114 GLU A N 1
ATOM 843 C CA . GLU A 1 114 ? 11.119 -2.934 -16.144 1.00 96.00 114 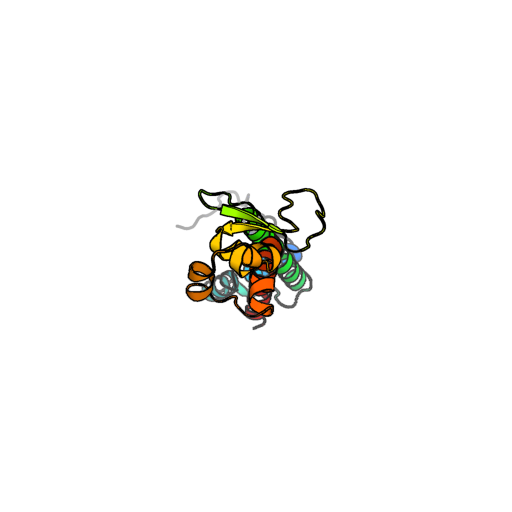GLU A CA 1
ATOM 844 C C . GLU A 1 114 ? 10.9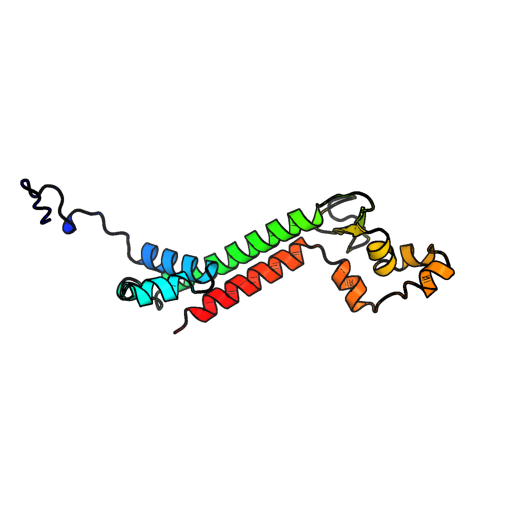91 -1.438 -16.448 1.00 96.00 114 GLU A C 1
ATOM 846 O O . GLU A 1 114 ? 9.939 -0.981 -16.896 1.00 96.00 114 GLU A O 1
ATOM 851 N N . HIS A 1 115 ? 12.074 -0.673 -16.291 1.00 95.50 115 HIS A N 1
ATOM 852 C CA . HIS A 1 115 ? 12.089 0.731 -16.682 1.00 95.50 115 HIS A CA 1
ATOM 853 C C . HIS A 1 115 ? 11.877 0.898 -18.189 1.00 95.50 115 HIS A C 1
ATOM 855 O O . HIS A 1 115 ? 11.056 1.707 -18.605 1.00 95.50 115 HIS A O 1
ATOM 861 N N . ALA A 1 116 ? 12.574 0.114 -19.018 1.00 96.31 116 ALA A N 1
ATOM 862 C CA . ALA A 1 116 ? 12.395 0.160 -20.465 1.00 96.31 116 ALA A CA 1
ATOM 863 C C . ALA A 1 116 ? 10.983 -0.268 -20.890 1.00 96.31 116 ALA A C 1
ATOM 865 O O . ALA A 1 116 ? 10.437 0.310 -21.819 1.00 96.31 116 ALA A O 1
ATOM 866 N N . LEU A 1 117 ? 10.368 -1.233 -20.206 1.00 97.00 117 LEU A N 1
ATOM 867 C CA . LEU A 1 117 ? 9.010 -1.691 -20.505 1.00 97.00 117 LEU A CA 1
ATOM 868 C C . LEU A 1 117 ? 7.914 -0.744 -20.009 1.00 97.00 117 LEU A C 1
ATOM 870 O O . LEU A 1 117 ? 6.778 -0.873 -20.449 1.00 97.00 117 LEU A O 1
ATOM 874 N N . SER A 1 118 ? 8.226 0.194 -19.115 1.00 95.31 118 SER A N 1
ATOM 875 C CA . SER A 1 118 ? 7.247 1.131 -18.548 1.00 95.31 118 SER A CA 1
ATOM 876 C C . SER A 1 118 ? 7.418 2.583 -19.007 1.00 95.31 118 SER A C 1
ATOM 878 O O . SER A 1 118 ? 6.481 3.375 -18.885 1.00 95.31 118 SER A O 1
ATOM 880 N N . ASP A 1 119 ? 8.580 2.942 -19.559 1.00 93.44 119 ASP A N 1
ATOM 881 C CA . ASP A 1 119 ? 8.859 4.260 -20.129 1.00 93.44 119 ASP A CA 1
ATOM 882 C C . ASP A 1 119 ? 9.015 4.186 -21.664 1.00 93.44 119 ASP A C 1
ATOM 884 O O . ASP A 1 119 ? 10.057 3.737 -22.159 1.00 93.44 119 ASP A O 1
ATOM 888 N N . PRO A 1 120 ? 8.030 4.688 -22.440 1.00 92.25 120 PRO A N 1
ATOM 889 C CA . PRO A 1 120 ? 8.113 4.757 -23.898 1.00 92.25 120 PRO A CA 1
ATOM 890 C C . PRO A 1 120 ? 9.352 5.483 -24.423 1.00 92.25 120 PRO A C 1
ATOM 892 O O . PRO A 1 120 ? 9.885 5.108 -25.472 1.00 92.25 120 PRO A O 1
ATOM 895 N N . TYR A 1 121 ? 9.837 6.501 -23.702 1.00 90.94 121 TYR A N 1
ATOM 896 C CA . TYR A 1 121 ? 11.046 7.215 -24.094 1.00 90.94 121 TYR A CA 1
ATOM 897 C C . TYR A 1 121 ? 12.257 6.289 -24.008 1.00 90.94 121 TYR A C 1
ATOM 899 O O . TYR A 1 121 ? 13.002 6.159 -24.976 1.00 90.94 121 TYR A O 1
ATOM 907 N N . ARG A 1 122 ? 12.420 5.574 -22.892 1.00 92.62 122 ARG A N 1
ATOM 908 C CA . ARG A 1 122 ? 13.512 4.614 -22.718 1.00 92.62 122 ARG A CA 1
ATOM 909 C C . ARG A 1 122 ? 13.424 3.426 -23.675 1.00 92.62 122 ARG A C 1
ATOM 911 O O . ARG A 1 122 ? 14.442 3.044 -24.253 1.00 92.62 122 ARG A O 1
ATOM 918 N N . TYR A 1 123 ? 12.228 2.878 -23.888 1.00 95.44 123 TYR A N 1
ATOM 919 C CA . TYR A 1 123 ? 11.996 1.766 -24.815 1.00 95.44 123 TYR A CA 1
ATOM 920 C C . TYR A 1 123 ? 12.460 2.077 -26.240 1.00 95.44 123 TYR A C 1
ATOM 922 O O . TYR A 1 123 ? 13.026 1.219 -26.920 1.00 95.44 123 TYR A O 1
ATOM 930 N N . ARG A 1 124 ? 12.267 3.324 -26.698 1.00 95.50 124 ARG A N 1
ATOM 931 C CA . ARG A 1 124 ? 12.660 3.771 -28.043 1.00 95.50 124 ARG A CA 1
ATOM 932 C C . ARG A 1 124 ? 14.136 3.498 -28.337 1.00 95.50 124 ARG A C 1
ATOM 934 O O . ARG A 1 124 ? 14.459 3.110 -29.461 1.00 95.50 124 ARG A O 1
ATOM 941 N N . PHE A 1 125 ? 14.999 3.658 -27.337 1.00 95.62 125 PHE A N 1
ATOM 942 C CA . PHE A 1 125 ? 16.448 3.483 -27.461 1.00 95.62 125 PHE A CA 1
ATOM 943 C C . PHE A 1 125 ? 16.913 2.030 -27.303 1.00 95.62 125 PHE A C 1
ATOM 945 O O . PHE A 1 125 ? 18.105 1.761 -27.429 1.00 95.62 125 PHE A O 1
ATOM 952 N N . MET A 1 126 ? 16.008 1.083 -27.039 1.00 96.75 126 MET A N 1
ATOM 953 C CA . MET A 1 126 ? 16.375 -0.330 -26.956 1.00 96.75 126 MET A CA 1
ATOM 954 C C . MET A 1 126 ? 16.605 -0.934 -28.355 1.00 96.75 126 MET A C 1
ATOM 956 O O . MET A 1 126 ? 15.895 -0.563 -29.303 1.00 96.75 126 MET A O 1
ATOM 960 N N . PRO A 1 127 ? 17.558 -1.879 -28.506 1.00 97.25 127 PRO A N 1
ATOM 961 C CA . PRO A 1 127 ? 17.809 -2.576 -29.767 1.00 97.25 127 PRO A CA 1
ATOM 962 C C . PRO A 1 127 ? 16.561 -3.271 -30.310 1.00 97.25 127 PRO A C 1
ATOM 964 O O . PRO A 1 127 ? 15.695 -3.708 -29.553 1.00 97.25 127 PRO A O 1
ATOM 967 N N . ARG A 1 128 ? 16.470 -3.413 -31.635 1.00 97.06 128 ARG A N 1
ATOM 968 C CA . ARG A 1 128 ? 15.324 -4.069 -32.282 1.00 97.06 128 ARG A CA 1
ATOM 969 C C . ARG A 1 128 ? 15.133 -5.511 -31.800 1.00 97.06 128 ARG A C 1
ATOM 971 O O . ARG A 1 128 ? 14.035 -5.848 -31.378 1.00 97.06 128 ARG A O 1
ATOM 978 N N . THR A 1 129 ? 16.209 -6.295 -31.765 1.00 97.69 129 THR A N 1
ATOM 979 C CA . THR A 1 129 ? 16.204 -7.683 -31.269 1.00 97.69 129 THR A CA 1
ATOM 980 C C . THR A 1 129 ? 15.745 -7.780 -29.814 1.00 97.69 129 THR A C 1
ATOM 982 O O . THR A 1 129 ? 15.032 -8.704 -29.439 1.00 97.69 129 THR A O 1
ATOM 985 N N . TRP A 1 130 ? 16.091 -6.790 -28.984 1.00 97.38 130 TRP A N 1
ATOM 986 C CA . TRP A 1 130 ? 15.628 -6.734 -27.599 1.00 97.38 130 TRP A CA 1
ATOM 987 C C . TRP A 1 130 ? 14.124 -6.460 -27.511 1.00 97.38 130 TRP A C 1
ATOM 989 O O . TRP A 1 130 ? 13.437 -7.111 -26.730 1.00 97.38 130 TRP A O 1
ATOM 999 N N . LYS A 1 131 ? 13.606 -5.530 -28.323 1.00 97.69 131 LYS A N 1
ATOM 1000 C CA . LYS A 1 131 ? 12.174 -5.185 -28.375 1.00 97.69 131 LYS A CA 1
ATOM 1001 C C . LYS A 1 131 ? 11.312 -6.338 -28.887 1.00 97.69 131 LYS A C 1
ATOM 1003 O O . LYS A 1 131 ? 10.198 -6.511 -28.413 1.00 97.69 131 LYS A O 1
ATOM 1008 N N . GLU A 1 132 ? 11.833 -7.130 -29.821 1.00 96.69 132 GLU A N 1
ATOM 1009 C CA . GLU A 1 132 ? 11.176 -8.352 -30.303 1.00 96.69 132 GLU A CA 1
ATOM 1010 C C . GLU A 1 132 ? 11.031 -9.390 -29.175 1.00 96.69 132 GLU A C 1
ATOM 1012 O O . GLU A 1 132 ? 9.976 -10.001 -29.039 1.00 96.69 132 GLU A O 1
ATOM 1017 N N . ALA A 1 133 ? 12.046 -9.525 -28.313 1.00 97.25 133 ALA A N 1
ATOM 1018 C CA . ALA A 1 133 ? 12.001 -10.411 -27.147 1.00 97.25 133 ALA A CA 1
ATOM 1019 C C . ALA A 1 133 ? 11.240 -9.830 -25.936 1.00 97.25 133 ALA A C 1
ATOM 1021 O O . ALA A 1 133 ? 10.855 -10.573 -25.038 1.00 97.25 133 ALA A O 1
ATOM 1022 N N . ASN A 1 134 ? 11.048 -8.510 -25.881 1.00 96.94 134 ASN A N 1
ATOM 1023 C CA . ASN A 1 134 ? 10.455 -7.797 -24.747 1.00 96.94 134 ASN A CA 1
ATOM 1024 C C . ASN A 1 134 ? 9.384 -6.816 -25.252 1.00 96.94 134 ASN A C 1
ATOM 1026 O O . ASN A 1 134 ? 9.602 -5.602 -25.203 1.00 96.94 134 ASN A O 1
ATOM 1030 N N . PRO A 1 135 ? 8.244 -7.309 -25.769 1.00 96.31 135 PRO A N 1
ATOM 1031 C CA . PRO A 1 135 ? 7.193 -6.444 -26.281 1.00 96.31 135 PRO A CA 1
ATOM 1032 C C . PRO A 1 135 ? 6.648 -5.542 -25.170 1.00 96.31 135 PRO A C 1
ATOM 1034 O O . PRO A 1 135 ? 6.360 -5.990 -24.058 1.00 96.31 135 PRO A O 1
ATOM 1037 N N . MET A 1 136 ? 6.503 -4.253 -25.480 1.00 95.88 136 MET A N 1
ATOM 1038 C CA . MET A 1 136 ? 5.980 -3.271 -24.535 1.00 95.88 136 MET A CA 1
ATOM 1039 C C . MET A 1 136 ? 4.558 -3.654 -24.083 1.00 95.88 136 MET A C 1
ATOM 1041 O O . MET A 1 136 ? 3.683 -3.844 -24.932 1.00 95.88 136 MET A O 1
ATOM 1045 N N . PRO A 1 137 ? 4.298 -3.735 -22.766 1.00 96.44 137 PRO A N 1
ATOM 1046 C CA . PRO A 1 137 ? 2.968 -4.015 -22.249 1.00 96.44 137 PRO A CA 1
ATOM 1047 C C . PRO A 1 137 ? 2.009 -2.846 -22.514 1.00 96.44 137 PRO A C 1
ATOM 1049 O O . PRO A 1 137 ? 2.421 -1.737 -22.858 1.00 96.44 137 PRO A O 1
ATOM 1052 N N . ASN A 1 138 ? 0.709 -3.069 -22.318 1.00 96.75 138 ASN A N 1
ATOM 1053 C CA . ASN A 1 138 ? -0.288 -2.007 -22.460 1.00 96.75 138 ASN A CA 1
ATOM 1054 C C . ASN A 1 138 ? -0.050 -0.843 -21.472 1.00 96.75 138 ASN A C 1
ATOM 1056 O O . ASN A 1 138 ? 0.644 -0.974 -20.460 1.00 96.75 138 ASN A O 1
ATOM 1060 N N . THR A 1 139 ? -0.655 0.309 -21.756 1.00 95.00 139 THR A N 1
ATOM 1061 C CA . THR A 1 139 ? -0.453 1.547 -20.988 1.00 95.00 139 THR A CA 1
ATOM 1062 C C . THR A 1 139 ? -0.868 1.433 -19.521 1.00 95.00 139 THR A C 1
ATOM 1064 O O . THR A 1 139 ? -0.249 2.072 -18.671 1.00 95.00 139 THR A O 1
ATOM 1067 N N . VAL A 1 140 ? -1.862 0.600 -19.199 1.00 95.44 140 VAL A N 1
ATOM 1068 C CA . VAL A 1 140 ? -2.317 0.371 -17.819 1.00 95.44 140 VAL A CA 1
ATOM 1069 C C . VAL A 1 140 ? -1.218 -0.298 -17.000 1.00 95.44 140 VAL A C 1
ATOM 1071 O O . VAL A 1 140 ? -0.888 0.179 -15.919 1.00 95.44 140 VAL A O 1
ATOM 1074 N N . ILE A 1 141 ? -0.587 -1.344 -17.538 1.00 95.69 141 ILE A N 1
ATOM 1075 C CA . ILE A 1 141 ? 0.524 -2.041 -16.877 1.00 95.69 141 ILE A CA 1
ATOM 1076 C C . ILE A 1 141 ? 1.742 -1.120 -16.751 1.00 95.69 141 ILE A C 1
ATOM 1078 O O . ILE A 1 141 ? 2.386 -1.088 -15.703 1.00 95.69 141 ILE A O 1
ATOM 1082 N N . GLN A 1 142 ? 2.038 -0.323 -17.783 1.00 95.19 142 GLN A N 1
ATOM 1083 C CA . GLN A 1 142 ? 3.126 0.660 -17.723 1.00 95.19 142 GLN A CA 1
ATOM 1084 C C . GLN A 1 142 ? 2.921 1.659 -16.578 1.00 95.19 142 GLN A C 1
ATOM 1086 O O . GLN A 1 142 ? 3.841 1.905 -15.797 1.00 95.19 142 GLN A O 1
ATOM 1091 N N . GLN A 1 143 ? 1.711 2.216 -16.453 1.00 94.44 143 GLN A N 1
ATOM 1092 C CA . GLN A 1 143 ? 1.378 3.134 -15.366 1.00 94.44 143 GLN A CA 1
ATOM 1093 C C . GLN A 1 143 ? 1.397 2.429 -14.015 1.00 94.44 143 GLN A C 1
ATOM 1095 O O . GLN A 1 143 ? 2.004 2.945 -13.081 1.00 94.44 143 GLN A O 1
ATOM 1100 N N . TRP A 1 144 ? 0.819 1.230 -13.921 1.00 94.62 144 TRP A N 1
ATOM 1101 C CA . TRP A 1 144 ? 0.835 0.440 -12.697 1.00 94.62 144 TRP A CA 1
ATOM 1102 C C . TRP A 1 144 ? 2.259 0.218 -12.187 1.00 94.62 144 TRP A C 1
ATOM 1104 O O . TRP A 1 144 ? 2.536 0.496 -11.024 1.00 94.62 144 TRP A O 1
ATOM 1114 N N . ASN A 1 145 ? 3.196 -0.186 -13.046 1.00 94.12 145 ASN A N 1
ATOM 1115 C CA . ASN A 1 145 ? 4.596 -0.394 -12.658 1.00 94.12 145 ASN A CA 1
ATOM 1116 C C . ASN A 1 145 ? 5.276 0.907 -12.205 1.00 94.12 145 ASN A C 1
ATOM 1118 O O . ASN A 1 145 ? 6.103 0.897 -11.291 1.00 94.12 145 ASN A O 1
ATOM 1122 N N . ARG A 1 146 ? 4.880 2.044 -12.783 1.00 93.50 146 ARG A N 1
ATOM 1123 C CA . ARG A 1 146 ? 5.440 3.359 -12.454 1.00 93.50 146 ARG A CA 1
ATOM 1124 C C . ARG A 1 146 ? 4.874 3.980 -11.188 1.00 93.50 146 ARG A C 1
ATOM 1126 O O . ARG A 1 146 ? 5.601 4.744 -10.559 1.00 93.50 146 ARG A O 1
ATOM 1133 N N . ILE A 1 147 ? 3.638 3.659 -10.795 1.00 95.75 147 ILE A N 1
ATOM 1134 C CA . ILE A 1 147 ? 3.048 4.181 -9.555 1.00 95.75 147 ILE A CA 1
ATOM 1135 C C . ILE A 1 147 ? 4.004 3.887 -8.384 1.00 95.75 147 ILE A C 1
ATOM 1137 O O . ILE A 1 147 ? 4.383 2.725 -8.176 1.00 95.75 147 ILE A O 1
ATOM 1141 N N . PRO A 1 148 ? 4.403 4.914 -7.612 1.00 96.06 148 PRO A N 1
ATOM 1142 C CA . PRO A 1 148 ? 5.298 4.746 -6.479 1.00 96.06 148 PRO A CA 1
ATOM 1143 C C . PRO A 1 148 ? 4.752 3.732 -5.478 1.00 96.06 148 PRO A C 1
ATOM 1145 O O . PRO A 1 148 ? 3.572 3.764 -5.119 1.00 96.06 148 PRO A O 1
ATOM 1148 N N . ASN A 1 149 ? 5.621 2.845 -4.994 1.00 97.69 149 ASN A N 1
ATOM 1149 C CA . ASN A 1 149 ? 5.217 1.763 -4.101 1.00 97.69 149 ASN A CA 1
ATOM 1150 C C . ASN A 1 149 ? 4.633 2.285 -2.783 1.00 97.69 149 ASN A C 1
ATOM 1152 O O . ASN A 1 149 ? 3.853 1.570 -2.170 1.00 97.69 149 ASN A O 1
ATOM 1156 N N . VAL A 1 150 ? 4.920 3.529 -2.379 1.00 97.00 150 VAL A N 1
ATOM 1157 C CA . VAL A 1 150 ? 4.274 4.177 -1.224 1.00 97.00 150 VAL A CA 1
ATOM 1158 C C . VAL A 1 150 ? 2.750 4.244 -1.359 1.00 97.00 150 VAL A C 1
ATOM 1160 O O . VAL A 1 150 ? 2.047 3.972 -0.392 1.00 97.00 150 VAL A O 1
ATOM 1163 N N . TYR A 1 151 ? 2.220 4.514 -2.554 1.00 97.38 151 TYR A N 1
ATOM 1164 C CA . TYR A 1 151 ? 0.771 4.572 -2.764 1.00 97.38 151 TYR A CA 1
ATOM 1165 C C . TYR A 1 151 ? 0.155 3.179 -2.836 1.00 97.38 151 TYR A C 1
ATOM 1167 O O . TYR A 1 151 ? -0.916 2.957 -2.284 1.00 97.38 151 TYR A O 1
ATOM 1175 N N . LYS A 1 152 ? 0.855 2.223 -3.459 1.00 97.38 152 LYS A N 1
ATOM 1176 C CA . LYS A 1 152 ? 0.415 0.820 -3.499 1.00 97.38 152 LYS A CA 1
ATOM 1177 C C . LYS A 1 152 ? 0.396 0.206 -2.105 1.00 97.38 152 LYS A C 1
ATOM 1179 O O . LYS A 1 152 ? -0.571 -0.443 -1.734 1.00 97.38 152 LYS A O 1
ATOM 1184 N N . GLY A 1 153 ? 1.451 0.448 -1.333 1.00 97.81 153 GLY A N 1
ATOM 1185 C CA . GLY A 1 153 ? 1.559 0.013 0.049 1.00 97.81 153 GLY A CA 1
ATOM 1186 C C . GLY A 1 153 ? 0.495 0.670 0.920 1.00 97.81 153 GLY A C 1
ATOM 1187 O O . GLY A 1 153 ? -0.171 -0.029 1.670 1.00 97.81 153 GLY A O 1
ATOM 1188 N N . GLY A 1 154 ? 0.277 1.982 0.779 1.00 98.19 154 GLY A N 1
ATOM 1189 C CA . GLY A 1 154 ? -0.791 2.686 1.489 1.00 98.19 154 GLY A CA 1
ATOM 1190 C C . GLY A 1 154 ? -2.172 2.115 1.171 1.00 98.19 154 GLY A C 1
ATOM 1191 O O . GLY A 1 154 ? -2.920 1.798 2.086 1.00 98.19 154 GLY A O 1
ATOM 1192 N N . ALA A 1 155 ? -2.476 1.897 -0.111 1.00 97.88 155 ALA A N 1
ATOM 1193 C CA . ALA A 1 155 ? -3.729 1.279 -0.540 1.00 97.88 155 ALA A CA 1
ATOM 1194 C C . ALA A 1 155 ? -3.889 -0.156 -0.011 1.00 97.88 155 ALA A C 1
ATOM 1196 O O . ALA A 1 155 ? -4.967 -0.512 0.454 1.00 97.88 155 ALA A O 1
ATOM 1197 N N . ALA A 1 156 ? -2.824 -0.965 -0.029 1.00 97.25 156 ALA A N 1
ATOM 1198 C CA . ALA A 1 156 ? -2.842 -2.309 0.544 1.00 97.25 156 ALA A CA 1
ATOM 1199 C C . ALA A 1 156 ? -3.079 -2.274 2.062 1.00 97.25 156 ALA A C 1
ATOM 1201 O O . ALA A 1 156 ? -3.906 -3.025 2.564 1.00 97.25 156 ALA A O 1
ATOM 1202 N N . GLY A 1 157 ? -2.407 -1.369 2.778 1.00 96.50 157 GLY A N 1
ATOM 1203 C CA . GLY A 1 157 ? -2.609 -1.155 4.210 1.00 96.50 157 GLY A CA 1
ATOM 1204 C C . GLY A 1 157 ? -4.026 -0.690 4.546 1.00 96.50 157 GLY A C 1
ATOM 1205 O O . GLY A 1 157 ? -4.624 -1.186 5.493 1.00 96.50 157 GLY A O 1
ATOM 1206 N N . ALA A 1 158 ? -4.597 0.206 3.740 1.00 96.81 158 ALA A N 1
ATOM 1207 C CA . ALA A 1 158 ? -5.983 0.640 3.887 1.00 96.81 158 ALA A CA 1
ATOM 1208 C C . ALA A 1 158 ? -6.965 -0.514 3.661 1.00 96.81 158 ALA A C 1
ATOM 1210 O O . ALA A 1 158 ? -7.862 -0.713 4.471 1.00 96.81 158 ALA A O 1
ATOM 1211 N N . ALA A 1 159 ? -6.777 -1.297 2.593 1.00 95.50 159 ALA A N 1
ATOM 1212 C CA . ALA A 1 159 ? -7.623 -2.451 2.293 1.00 95.50 159 ALA A CA 1
ATOM 1213 C C . ALA A 1 159 ? -7.573 -3.501 3.412 1.00 95.50 159 ALA A C 1
ATOM 1215 O O . ALA A 1 159 ? -8.609 -4.026 3.805 1.00 95.50 159 ALA A O 1
ATOM 1216 N N . ILE A 1 160 ? -6.377 -3.753 3.950 1.00 92.25 160 ILE A N 1
ATOM 1217 C CA . ILE A 1 160 ? -6.150 -4.607 5.118 1.00 92.25 160 ILE A CA 1
ATOM 1218 C C . ILE A 1 160 ? -6.936 -4.101 6.330 1.00 92.25 160 ILE A C 1
ATOM 1220 O O . ILE A 1 160 ? -7.701 -4.862 6.913 1.00 92.25 160 ILE A O 1
ATOM 1224 N N . GLY A 1 161 ? -6.791 -2.818 6.672 1.00 93.25 161 GLY A N 1
ATOM 1225 C CA . GLY A 1 161 ? -7.502 -2.234 7.804 1.00 93.25 161 GLY A CA 1
ATOM 1226 C C . GLY A 1 161 ? -9.018 -2.289 7.620 1.00 93.25 161 GLY A C 1
ATOM 1227 O O . GLY A 1 161 ? -9.728 -2.708 8.519 1.00 93.25 161 GLY A O 1
ATOM 1228 N N . VAL A 1 162 ? -9.538 -1.920 6.446 1.00 94.06 162 VAL A N 1
ATOM 1229 C CA . VAL A 1 162 ? -10.987 -1.972 6.181 1.00 94.06 162 VAL A CA 1
ATOM 1230 C C . VAL A 1 162 ? -11.521 -3.399 6.286 1.00 94.06 162 VAL A C 1
ATOM 1232 O O . VAL A 1 162 ? -12.583 -3.600 6.866 1.00 94.06 162 VAL A O 1
ATOM 1235 N N . ALA A 1 163 ? -10.790 -4.388 5.764 1.00 91.62 163 ALA A N 1
ATOM 1236 C CA . ALA A 1 163 ? -11.170 -5.788 5.908 1.00 91.62 163 ALA A CA 1
ATOM 1237 C C . ALA A 1 163 ? -11.199 -6.214 7.383 1.00 91.62 163 ALA A C 1
ATOM 1239 O O . ALA A 1 163 ? -12.147 -6.872 7.792 1.00 91.62 163 ALA A O 1
ATOM 1240 N N . GLY A 1 164 ? -10.207 -5.795 8.176 1.00 89.88 164 GLY A N 1
ATOM 1241 C CA . GLY A 1 164 ? -10.154 -6.087 9.607 1.00 89.88 164 GLY A CA 1
ATOM 1242 C C . GLY A 1 164 ? -11.244 -5.403 10.432 1.00 89.88 164 GLY A C 1
ATOM 1243 O O . GLY A 1 164 ? -11.690 -5.984 11.407 1.00 89.88 164 GLY A O 1
ATOM 1244 N N . ALA A 1 165 ? -11.700 -4.206 10.059 1.00 90.56 165 ALA A N 1
ATOM 1245 C CA . ALA A 1 165 ? -12.859 -3.573 10.697 1.00 90.56 165 ALA A CA 1
ATOM 1246 C C . ALA A 1 165 ? -14.167 -4.296 10.317 1.00 90.56 165 ALA A C 1
ATOM 1248 O O . ALA A 1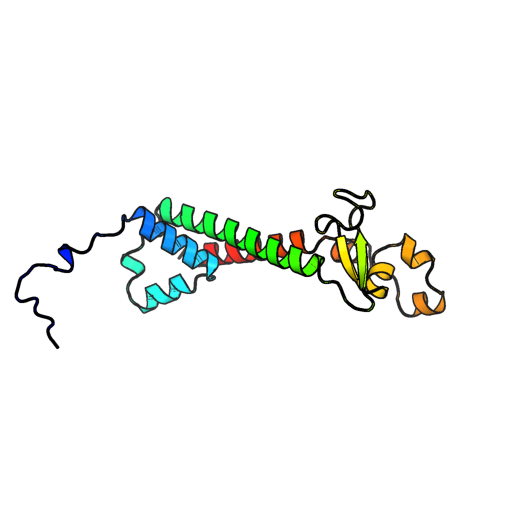 165 ? -15.007 -4.590 11.161 1.00 90.56 165 ALA A O 1
ATOM 1249 N N . ALA A 1 166 ? -14.313 -4.667 9.040 1.00 88.44 166 ALA A N 1
ATOM 1250 C CA . ALA A 1 166 ? -15.507 -5.353 8.548 1.00 88.44 166 ALA A CA 1
ATOM 1251 C C . ALA A 1 166 ? -15.717 -6.744 9.172 1.00 88.44 166 ALA A C 1
ATOM 1253 O O . ALA A 1 166 ? -16.853 -7.198 9.260 1.00 88.44 166 ALA A O 1
ATOM 1254 N N . THR A 1 167 ? -14.651 -7.423 9.609 1.00 83.31 167 THR A N 1
ATOM 1255 C CA . THR A 1 167 ? -14.751 -8.730 10.279 1.00 83.31 167 THR A CA 1
ATOM 1256 C C . THR A 1 167 ? -15.268 -8.660 11.712 1.00 83.31 167 THR A C 1
ATOM 1258 O O . THR A 1 167 ? -15.630 -9.698 12.248 1.00 83.31 167 THR A O 1
ATOM 1261 N N . ASN A 1 168 ? -15.314 -7.476 12.330 1.00 75.12 168 ASN A N 1
ATOM 1262 C CA . ASN A 1 168 ? -15.716 -7.332 13.735 1.00 75.12 168 ASN A CA 1
ATOM 1263 C C . ASN A 1 168 ? -17.186 -6.924 13.899 1.00 75.12 168 ASN A C 1
ATOM 1265 O O . ASN A 1 168 ? -17.641 -6.683 15.014 1.00 75.12 168 ASN A O 1
ATOM 1269 N N . SER A 1 169 ? -17.912 -6.791 12.786 1.00 60.53 169 SER A N 1
ATOM 1270 C CA . SER A 1 169 ? -19.286 -6.277 12.744 1.00 60.53 169 SER A CA 1
ATOM 1271 C C . SER A 1 169 ? -20.364 -7.320 13.092 1.00 60.53 169 SER A C 1
ATOM 1273 O O . SER A 1 169 ? -21.543 -7.032 12.889 1.00 60.53 169 SER A O 1
ATOM 1275 N N . ASP A 1 170 ? -19.971 -8.484 13.622 1.00 50.47 170 ASP A N 1
ATOM 1276 C CA . ASP A 1 170 ? -20.854 -9.592 14.017 1.00 50.47 170 ASP A CA 1
ATOM 1277 C C . ASP A 1 170 ? -20.837 -9.843 15.542 1.00 50.47 170 ASP A C 1
ATOM 1279 O O . ASP A 1 170 ? -19.756 -9.751 16.188 1.00 50.47 170 ASP A O 1
#